Protein AF-A0A0S8BE82-F1 (afdb_monomer_lite)

Structure (mmCIF, N/CA/C/O backbone):
data_AF-A0A0S8BE82-F1
#
_entry.id   AF-A0A0S8BE82-F1
#
loop_
_atom_site.group_PDB
_atom_site.id
_atom_site.type_symbol
_atom_site.label_atom_id
_atom_site.label_alt_id
_atom_site.label_comp_id
_atom_site.label_asym_id
_atom_site.label_entity_id
_atom_site.label_seq_id
_atom_site.pdbx_PDB_ins_code
_atom_site.Cartn_x
_atom_site.Cartn_y
_atom_site.Cartn_z
_atom_site.occupancy
_atom_site.B_iso_or_equiv
_atom_site.auth_seq_id
_atom_site.auth_comp_id
_atom_site.auth_asym_id
_atom_site.auth_atom_id
_atom_site.pdbx_PDB_model_num
ATOM 1 N N . MET A 1 1 ? -13.491 5.463 28.544 1.00 38.66 1 MET A N 1
ATOM 2 C CA . MET A 1 1 ? -12.822 5.670 27.246 1.00 38.66 1 MET A CA 1
ATOM 3 C C . MET A 1 1 ? -13.102 4.429 26.428 1.00 38.6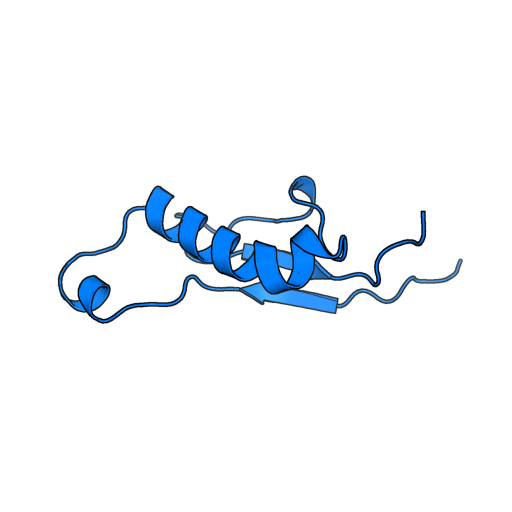6 1 MET A C 1
ATOM 5 O O . MET A 1 1 ? -12.559 3.386 26.766 1.00 38.66 1 MET A O 1
ATOM 9 N N . ASP A 1 2 ? -14.003 4.505 25.452 1.00 50.75 2 ASP A N 1
ATOM 10 C CA . ASP A 1 2 ? -14.271 3.367 24.572 1.00 50.75 2 ASP A CA 1
ATOM 11 C C . ASP A 1 2 ? -13.070 3.171 23.643 1.00 50.75 2 ASP A C 1
ATOM 13 O O . ASP A 1 2 ? -12.724 4.057 22.861 1.00 50.75 2 ASP A O 1
ATOM 17 N N . GLN A 1 3 ? -12.395 2.026 23.753 1.00 56.59 3 GLN A N 1
ATOM 18 C CA . GLN A 1 3 ? -11.412 1.608 22.758 1.00 56.59 3 GLN A CA 1
ATOM 19 C C . GLN A 1 3 ? -12.184 1.223 21.494 1.00 56.59 3 GLN A C 1
ATOM 21 O O . GLN A 1 3 ? -12.775 0.147 21.428 1.00 56.59 3 GLN A O 1
ATOM 26 N N . GLN A 1 4 ? -12.209 2.103 20.490 1.00 64.44 4 GLN A N 1
ATOM 27 C CA . GLN A 1 4 ? -12.624 1.698 19.148 1.00 64.44 4 GLN A CA 1
ATOM 28 C C . GLN A 1 4 ? -11.719 0.544 18.705 1.00 64.44 4 GLN A C 1
ATOM 30 O O . GLN A 1 4 ? -10.495 0.666 18.690 1.00 64.44 4 GLN A O 1
ATOM 35 N N . GLN A 1 5 ? -12.334 -0.601 18.421 1.00 72.94 5 GLN A N 1
ATOM 36 C CA . GLN A 1 5 ? -11.631 -1.796 17.988 1.00 72.94 5 GLN A CA 1
ATOM 37 C C . GLN A 1 5 ? -11.271 -1.625 16.509 1.00 72.94 5 GLN A C 1
ATOM 39 O O . GLN A 1 5 ? -12.155 -1.492 15.662 1.00 72.94 5 GLN A O 1
ATOM 44 N N . TYR A 1 6 ? -9.973 -1.581 16.226 1.00 78.94 6 TYR A N 1
ATOM 45 C CA . TYR A 1 6 ? -9.422 -1.499 14.878 1.00 78.94 6 TYR A CA 1
ATOM 46 C C . TYR A 1 6 ? -8.707 -2.801 14.552 1.00 78.94 6 TYR A C 1
ATOM 48 O O . TYR A 1 6 ? -7.994 -3.339 15.401 1.00 78.94 6 TYR A O 1
ATOM 56 N N . ASP A 1 7 ? -8.836 -3.250 13.308 1.00 85.06 7 ASP A N 1
ATOM 57 C CA . ASP A 1 7 ? -8.035 -4.354 12.796 1.00 85.06 7 ASP A CA 1
ATOM 58 C C . ASP A 1 7 ? -6.777 -3.793 12.128 1.00 85.06 7 ASP A C 1
ATOM 60 O O . ASP A 1 7 ? -6.843 -2.853 11.334 1.00 85.06 7 ASP A O 1
ATOM 64 N N . ILE A 1 8 ? -5.611 -4.360 12.442 1.00 88.25 8 ILE A N 1
ATOM 65 C CA . ILE A 1 8 ? -4.360 -4.025 11.753 1.00 88.25 8 ILE A CA 1
ATOM 66 C C . ILE A 1 8 ? -4.147 -5.052 10.651 1.00 88.25 8 ILE A C 1
ATOM 68 O O . ILE A 1 8 ? -4.058 -6.251 10.918 1.00 88.25 8 ILE A O 1
ATOM 72 N N . VAL A 1 9 ? -4.033 -4.581 9.412 1.00 89.12 9 VAL A N 1
ATOM 73 C CA . VAL A 1 9 ? -3.832 -5.444 8.247 1.00 89.12 9 VAL A CA 1
ATOM 74 C C . VAL A 1 9 ? -2.550 -5.057 7.530 1.00 89.12 9 VAL A C 1
ATOM 76 O O . VAL A 1 9 ? -2.262 -3.880 7.330 1.00 89.12 9 VAL A O 1
ATOM 79 N N . THR A 1 10 ? -1.788 -6.073 7.125 1.00 92.44 10 THR A N 1
ATOM 80 C CA . THR A 1 10 ? -0.635 -5.922 6.232 1.00 92.44 10 THR A CA 1
ATOM 81 C C . THR A 1 10 ? -1.003 -6.446 4.852 1.00 92.44 10 THR A C 1
ATOM 83 O O . THR A 1 10 ? -1.537 -7.549 4.724 1.00 92.44 10 THR A O 1
ATOM 86 N N . LEU A 1 11 ? -0.710 -5.671 3.814 1.00 90.94 11 LEU A N 1
ATOM 87 C CA . LEU A 1 11 ? -0.982 -6.012 2.426 1.00 90.94 11 LEU A CA 1
ATOM 88 C C . LEU A 1 11 ? 0.315 -6.003 1.622 1.00 90.94 11 LEU A C 1
ATOM 90 O O . LEU A 1 11 ? 1.090 -5.062 1.721 1.00 90.94 11 LEU A O 1
ATOM 94 N N . LYS A 1 12 ? 0.524 -7.030 0.800 1.00 90.44 12 LYS A N 1
ATOM 95 C CA . LYS A 1 12 ? 1.607 -7.088 -0.190 1.00 90.44 12 LYS A CA 1
ATOM 96 C C . LYS A 1 12 ? 1.054 -6.836 -1.599 1.00 90.44 12 LYS A C 1
ATOM 98 O O . LYS A 1 12 ? -0.117 -7.174 -1.840 1.00 90.44 12 LYS A O 1
ATOM 103 N N . PRO A 1 13 ? 1.857 -6.279 -2.525 1.00 87.81 13 PRO A N 1
ATOM 104 C CA . PRO A 1 13 ? 1.458 -6.158 -3.918 1.00 87.81 13 PRO A CA 1
ATOM 105 C C . PRO A 1 13 ? 1.251 -7.561 -4.490 1.00 87.81 13 PRO A C 1
ATOM 107 O O . PRO A 1 13 ? 2.062 -8.464 -4.277 1.00 87.81 13 PRO A O 1
ATOM 110 N N . LYS A 1 14 ? 0.145 -7.773 -5.201 1.00 85.69 14 LYS A N 1
ATOM 111 C CA . LYS A 1 14 ? -0.094 -9.033 -5.905 1.00 85.69 14 LYS A CA 1
ATOM 112 C C . LYS A 1 14 ? 0.893 -9.179 -7.052 1.00 85.69 14 LYS A C 1
ATOM 114 O O . LYS A 1 14 ? 0.982 -8.304 -7.909 1.00 85.69 14 LYS A O 1
ATOM 119 N N . TRP A 1 15 ? 1.572 -10.318 -7.073 1.00 81.44 15 TRP A N 1
ATOM 120 C CA . TRP A 1 15 ? 2.430 -10.710 -8.178 1.00 81.44 15 TRP A CA 1
ATOM 121 C C . TRP A 1 15 ? 1.578 -11.220 -9.339 1.00 81.44 15 TRP A C 1
ATOM 123 O O . TRP A 1 15 ? 0.585 -11.930 -9.163 1.00 81.44 15 TRP A O 1
ATOM 133 N N . SER A 1 16 ? 1.987 -10.839 -10.532 1.00 78.50 16 SER A N 1
ATOM 134 C CA . SER A 1 16 ? 1.513 -11.303 -11.822 1.00 78.50 16 SER A CA 1
ATOM 135 C C . SER A 1 16 ? 2.580 -12.190 -12.463 1.00 78.50 16 SER A C 1
ATOM 137 O O . SER A 1 16 ? 3.746 -12.166 -12.078 1.00 78.50 16 SER A O 1
ATOM 139 N N . VAL A 1 17 ? 2.201 -12.959 -13.485 1.00 79.25 17 VAL A N 1
ATOM 140 C CA . VAL A 1 17 ? 3.147 -13.814 -14.228 1.00 79.25 17 VAL A CA 1
ATOM 141 C C . VAL A 1 17 ? 4.283 -12.996 -14.863 1.00 79.25 17 VAL A C 1
ATOM 143 O O . VAL A 1 17 ? 5.390 -13.501 -15.005 1.00 79.25 17 VAL A O 1
ATOM 146 N N . ILE A 1 18 ? 4.033 -11.725 -15.197 1.00 75.38 18 ILE A N 1
ATOM 147 C CA . ILE A 1 18 ? 5.039 -10.809 -15.759 1.00 75.38 18 ILE A CA 1
ATOM 148 C C . ILE A 1 18 ? 6.176 -10.557 -14.757 1.00 75.38 18 ILE A C 1
ATOM 150 O O . ILE A 1 18 ? 7.331 -10.445 -15.162 1.00 75.38 18 ILE A O 1
ATOM 154 N N . ASP A 1 19 ? 5.874 -10.558 -13.457 1.00 80.06 19 ASP A N 1
ATOM 155 C CA . ASP A 1 19 ? 6.854 -10.275 -12.400 1.00 80.06 19 ASP A CA 1
ATOM 156 C C . ASP A 1 19 ? 7.909 -11.376 -12.240 1.00 80.06 19 ASP A C 1
ATOM 158 O O . ASP A 1 19 ? 8.949 -11.156 -11.630 1.00 80.06 19 ASP A O 1
ATOM 162 N N . LEU A 1 20 ? 7.674 -12.559 -12.820 1.00 78.38 20 LEU A N 1
ATOM 163 C CA . LEU A 1 20 ? 8.672 -13.631 -12.874 1.00 78.38 20 LEU A CA 1
ATOM 164 C C . LEU A 1 20 ? 9.826 -13.311 -13.832 1.00 78.38 20 LEU A C 1
ATOM 166 O O . LEU A 1 20 ? 10.890 -13.916 -13.730 1.00 78.38 20 LEU A O 1
ATOM 170 N N . PHE A 1 21 ? 9.604 -12.397 -14.778 1.00 82.62 21 PHE A N 1
ATOM 171 C CA . PHE A 1 21 ? 10.566 -12.050 -15.823 1.00 82.62 21 PHE A CA 1
ATOM 172 C C . PHE A 1 21 ? 11.110 -10.631 -15.673 1.00 82.62 21 PHE A C 1
ATOM 174 O O . PHE A 1 21 ? 12.189 -10.338 -16.183 1.00 82.62 21 PHE A O 1
ATOM 181 N N . ILE A 1 22 ? 10.364 -9.749 -15.005 1.00 81.94 22 ILE A N 1
ATOM 182 C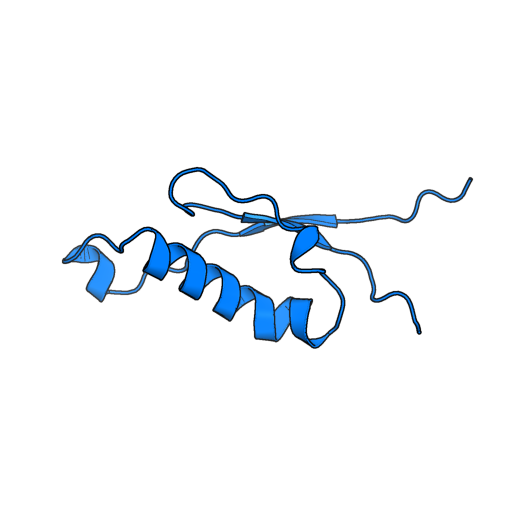 CA . ILE A 1 22 ? 10.724 -8.346 -14.815 1.00 81.94 22 ILE A CA 1
ATOM 183 C C . ILE A 1 22 ? 10.407 -7.974 -13.375 1.00 81.94 22 ILE A C 1
ATOM 185 O O . ILE A 1 22 ? 9.245 -7.981 -12.976 1.00 81.94 22 ILE A O 1
ATOM 189 N N . GLU A 1 23 ? 11.434 -7.621 -12.609 1.00 81.44 23 GLU A N 1
ATOM 190 C CA . GLU A 1 23 ? 11.241 -7.134 -11.249 1.00 81.44 23 GLU A CA 1
ATOM 191 C C . GLU A 1 23 ? 10.440 -5.817 -11.280 1.00 81.44 23 GLU A C 1
ATOM 193 O O . GLU A 1 23 ? 10.818 -4.880 -11.996 1.00 81.44 23 GLU A O 1
ATOM 198 N N . PRO A 1 24 ? 9.301 -5.735 -10.572 1.00 82.25 24 PRO A N 1
ATOM 199 C CA . PRO A 1 24 ? 8.471 -4.543 -10.590 1.00 82.25 24 PRO A CA 1
ATOM 200 C C . PRO A 1 24 ? 9.179 -3.383 -9.890 1.00 82.25 24 PRO A C 1
ATOM 202 O O . PRO A 1 24 ? 9.783 -3.542 -8.832 1.00 82.25 24 PRO A O 1
ATOM 205 N N . SER A 1 25 ? 9.054 -2.187 -10.466 1.00 89.25 25 SER A N 1
ATOM 206 C CA . SER A 1 25 ? 9.564 -0.972 -9.835 1.00 89.25 25 SER A CA 1
ATOM 207 C C . SER A 1 25 ? 8.812 -0.655 -8.540 1.00 89.25 25 SER A C 1
ATOM 209 O O . SER A 1 25 ? 7.652 -1.033 -8.359 1.00 89.25 25 SER A O 1
ATOM 211 N N . GLU A 1 26 ? 9.442 0.130 -7.667 1.00 90.50 26 GLU A N 1
ATOM 212 C CA . GLU A 1 26 ? 8.816 0.678 -6.458 1.00 90.50 26 GLU A CA 1
ATOM 213 C C . GLU A 1 26 ? 7.456 1.338 -6.745 1.00 90.50 26 GLU A C 1
ATOM 215 O O . GLU A 1 26 ? 6.468 1.086 -6.053 1.00 90.50 26 GLU A O 1
ATOM 220 N N . ALA A 1 27 ? 7.382 2.142 -7.811 1.00 89.38 27 ALA A N 1
ATOM 221 C CA . ALA A 1 27 ? 6.146 2.795 -8.233 1.00 89.38 27 ALA A CA 1
ATOM 222 C C . ALA A 1 27 ? 5.065 1.774 -8.626 1.00 89.38 27 ALA A C 1
ATOM 224 O O . ALA A 1 27 ? 3.920 1.894 -8.193 1.00 89.38 27 ALA A O 1
ATOM 225 N N . ALA A 1 28 ? 5.434 0.727 -9.373 1.00 89.50 28 ALA A N 1
ATOM 226 C CA . ALA A 1 28 ? 4.505 -0.331 -9.759 1.00 89.50 28 ALA A CA 1
ATOM 227 C C . ALA A 1 28 ? 3.992 -1.125 -8.544 1.00 89.50 28 ALA A C 1
ATOM 229 O O . ALA A 1 28 ? 2.807 -1.459 -8.479 1.00 89.50 28 ALA A O 1
ATOM 230 N N . ASN A 1 29 ? 4.853 -1.400 -7.558 1.00 90.38 29 ASN A N 1
ATOM 231 C CA . ASN A 1 29 ? 4.451 -2.049 -6.309 1.00 90.38 29 ASN A CA 1
ATOM 232 C C . ASN A 1 29 ? 3.454 -1.191 -5.525 1.00 90.38 29 ASN A C 1
ATOM 234 O O . ASN A 1 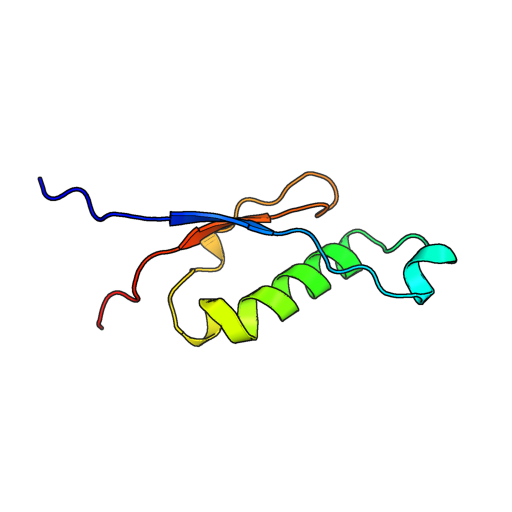29 ? 2.409 -1.692 -5.097 1.00 90.38 29 ASN A O 1
ATOM 238 N N . LYS A 1 30 ? 3.727 0.112 -5.406 1.00 90.62 30 LYS A N 1
ATOM 239 C CA . LYS A 1 30 ? 2.816 1.062 -4.763 1.00 90.62 30 LYS A CA 1
ATOM 240 C C . LYS A 1 30 ? 1.454 1.100 -5.454 1.00 90.62 30 LYS A C 1
ATOM 242 O O . LYS A 1 30 ? 0.436 0.944 -4.781 1.00 90.62 30 LYS A O 1
ATOM 247 N N . ASP A 1 31 ? 1.425 1.234 -6.779 1.00 90.50 31 ASP A N 1
ATOM 248 C CA . ASP A 1 31 ? 0.184 1.302 -7.559 1.00 90.50 31 ASP A CA 1
ATOM 249 C C . ASP A 1 31 ? -0.653 0.027 -7.429 1.00 90.50 31 ASP A C 1
ATOM 251 O O . ASP A 1 31 ? -1.876 0.086 -7.298 1.00 90.50 31 ASP A O 1
ATOM 255 N N . ARG A 1 32 ? -0.008 -1.144 -7.387 1.00 89.94 32 ARG A N 1
ATOM 256 C CA . ARG A 1 32 ? -0.693 -2.426 -7.166 1.00 89.94 32 ARG A CA 1
ATOM 257 C C . ARG A 1 32 ? -1.335 -2.508 -5.790 1.00 89.94 32 ARG A C 1
ATOM 259 O O . ARG A 1 32 ? -2.492 -2.923 -5.686 1.00 89.94 32 ARG A O 1
ATOM 266 N N . ILE A 1 33 ? -0.614 -2.101 -4.742 1.00 91.00 33 ILE A N 1
ATOM 267 C CA . ILE A 1 33 ? -1.184 -2.032 -3.394 1.00 91.00 33 ILE A CA 1
ATOM 268 C C . ILE A 1 33 ? -2.367 -1.062 -3.393 1.00 91.00 33 ILE A C 1
ATOM 270 O O . ILE A 1 33 ? -3.443 -1.435 -2.934 1.00 91.00 33 ILE A O 1
ATOM 274 N N . LEU A 1 34 ? -2.210 0.141 -3.950 1.00 90.81 34 LEU A N 1
ATOM 275 C CA . LEU A 1 34 ? -3.284 1.132 -4.016 1.00 90.81 34 LEU A CA 1
ATOM 276 C C . LEU A 1 34 ? -4.514 0.591 -4.738 1.00 90.81 34 LEU A C 1
ATOM 278 O O . LEU A 1 34 ? -5.610 0.668 -4.195 1.00 90.81 34 LEU A O 1
ATOM 282 N N . HIS A 1 35 ? -4.344 -0.040 -5.898 1.00 89.88 35 HIS A N 1
ATOM 283 C CA . HIS A 1 35 ? -5.445 -0.659 -6.630 1.00 89.88 35 HIS A CA 1
ATOM 284 C C . HIS A 1 35 ? -6.177 -1.718 -5.786 1.00 89.88 35 HIS A C 1
ATOM 286 O O . HIS A 1 35 ? -7.404 -1.730 -5.725 1.00 89.88 35 HIS A O 1
ATOM 292 N N . GLN A 1 36 ? -5.439 -2.557 -5.048 1.00 88.62 36 GLN A N 1
ATOM 293 C CA . GLN A 1 36 ? -6.030 -3.533 -4.126 1.00 88.62 36 GLN A CA 1
ATOM 294 C C . GLN A 1 36 ? -6.790 -2.889 -2.951 1.00 88.62 36 GLN A C 1
ATOM 296 O O . GLN A 1 36 ? -7.726 -3.503 -2.429 1.00 88.62 36 GLN A O 1
ATOM 301 N N . LEU A 1 37 ? -6.375 -1.697 -2.511 1.00 87.69 37 LEU A N 1
ATOM 302 C CA . LEU A 1 37 ? -6.994 -0.952 -1.414 1.00 87.69 37 LEU A CA 1
ATOM 303 C C . LEU A 1 37 ? -8.213 -0.147 -1.855 1.00 87.69 37 LEU A C 1
ATOM 305 O O . LEU A 1 37 ? -9.180 -0.071 -1.092 1.00 87.69 37 LEU A O 1
ATOM 309 N N . THR A 1 38 ? -8.191 0.421 -3.061 1.00 84.75 38 THR A N 1
ATOM 310 C CA . THR A 1 38 ? -9.249 1.294 -3.582 1.00 84.75 38 THR A CA 1
ATOM 311 C C . THR A 1 38 ? -10.608 0.615 -3.536 1.00 84.75 38 THR A C 1
ATOM 313 O O . THR A 1 38 ? -11.528 1.122 -2.893 1.00 84.75 38 THR A O 1
ATOM 316 N N . ASP A 1 39 ? -10.718 -0.580 -4.110 1.00 79.25 39 ASP A N 1
ATOM 317 C CA . ASP A 1 39 ? -12.002 -1.281 -4.221 1.00 79.25 39 ASP A CA 1
ATOM 318 C C . ASP A 1 39 ? -12.496 -1.840 -2.879 1.00 79.25 39 ASP A C 1
ATOM 320 O O . ASP A 1 39 ? -13.697 -2.007 -2.648 1.00 79.25 39 ASP A O 1
ATOM 324 N N . LYS A 1 40 ? -11.565 -2.160 -1.972 1.00 79.75 40 LYS A N 1
ATOM 325 C CA . LYS A 1 40 ? -11.885 -2.873 -0.731 1.00 79.75 40 LYS A CA 1
ATOM 326 C C . LYS A 1 40 ? -12.114 -1.959 0.461 1.00 79.75 40 LYS A C 1
ATOM 328 O O . LYS A 1 40 ? -13.025 -2.242 1.240 1.00 79.75 40 LYS A O 1
ATOM 333 N N . TYR A 1 41 ? -11.313 -0.905 0.600 1.00 85.56 41 TYR A N 1
ATOM 334 C CA . TYR A 1 41 ? -11.207 -0.141 1.842 1.00 85.56 41 TYR A CA 1
ATOM 335 C C . TYR A 1 41 ? -11.272 1.375 1.637 1.00 85.56 41 TYR A C 1
ATOM 337 O O . TYR A 1 41 ? -12.038 2.026 2.346 1.00 85.56 41 TYR A O 1
ATOM 345 N N . LEU A 1 42 ? -10.540 1.940 0.665 1.00 83.94 42 LEU A N 1
ATOM 346 C CA . LEU A 1 42 ? -10.485 3.401 0.484 1.00 83.94 42 LEU A CA 1
ATOM 347 C C . LEU A 1 42 ? -11.818 3.958 -0.034 1.00 83.94 42 LEU A C 1
ATOM 349 O O . LEU A 1 42 ? -12.351 4.895 0.550 1.00 83.94 42 LEU A O 1
ATOM 353 N N . SER A 1 43 ? -12.411 3.348 -1.071 1.00 83.62 43 SER A N 1
ATOM 354 C CA . SER A 1 43 ? -13.704 3.795 -1.633 1.00 83.62 43 SER A CA 1
ATOM 355 C C . SER A 1 43 ? -14.861 3.724 -0.634 1.00 83.62 43 SER A C 1
ATOM 357 O O . SER A 1 43 ? -15.851 4.439 -0.774 1.00 83.62 43 SER A O 1
ATOM 359 N N . LYS A 1 44 ? -14.737 2.873 0.389 1.00 82.81 44 LYS A N 1
ATOM 360 C CA . LYS A 1 44 ? -15.731 2.706 1.454 1.00 82.81 44 LYS A CA 1
ATOM 361 C C . LYS A 1 44 ? -15.448 3.577 2.680 1.00 82.81 44 LYS A C 1
ATOM 363 O O . LYS A 1 44 ? -16.227 3.524 3.628 1.00 82.81 44 LYS A O 1
ATOM 368 N N . GLY A 1 45 ? -14.340 4.322 2.689 1.00 82.44 45 GLY A N 1
ATOM 369 C CA . GLY A 1 45 ? -13.900 5.134 3.825 1.00 82.44 45 GLY A CA 1
ATOM 370 C C . GLY A 1 45 ? -13.461 4.318 5.046 1.00 82.44 45 GLY A C 1
ATOM 371 O O . GLY A 1 45 ? -13.557 4.805 6.166 1.00 82.44 45 GLY A O 1
ATOM 372 N N . TRP A 1 46 ? -13.042 3.060 4.861 1.00 86.19 46 TRP A N 1
ATOM 373 C CA . TRP A 1 46 ? -12.595 2.181 5.961 1.00 86.19 46 TRP A CA 1
ATOM 374 C C . TRP A 1 46 ? -11.120 2.397 6.313 1.00 86.19 46 TRP A C 1
ATOM 376 O O . TRP A 1 46 ? -10.670 2.016 7.392 1.00 86.19 46 TRP A O 1
ATOM 386 N N . VAL A 1 47 ? -10.372 2.976 5.374 1.00 86.81 47 VAL A N 1
ATOM 387 C CA . VAL A 1 47 ? -8.964 3.354 5.495 1.00 86.81 47 VAL A CA 1
ATOM 388 C C . VAL A 1 47 ? -8.818 4.735 4.864 1.00 86.81 47 VAL A C 1
ATOM 390 O O . VAL A 1 47 ? -9.370 4.976 3.788 1.00 86.81 47 VAL A O 1
ATOM 393 N N . LEU A 1 48 ? -8.081 5.630 5.516 1.00 84.19 48 LEU A N 1
ATOM 394 C CA . LEU A 1 48 ? -7.642 6.891 4.926 1.00 84.19 48 LEU A CA 1
ATOM 395 C C . LEU A 1 48 ? -6.232 6.710 4.362 1.00 84.19 48 LEU A C 1
ATOM 397 O O . LEU A 1 48 ? -5.428 5.967 4.918 1.00 84.19 48 LEU A O 1
ATOM 401 N N . MET A 1 49 ? -5.923 7.391 3.258 1.00 84.00 49 MET A N 1
ATOM 402 C CA . MET A 1 49 ? -4.604 7.292 2.618 1.00 84.00 49 MET A CA 1
ATOM 403 C C . MET A 1 49 ? -3.454 7.663 3.562 1.00 84.00 49 MET A C 1
ATOM 405 O O . MET A 1 49 ? -2.404 7.023 3.521 1.00 84.00 49 MET A O 1
ATOM 409 N N . ASP A 1 50 ? -3.681 8.645 4.432 1.00 86.31 50 ASP A N 1
ATOM 410 C CA . ASP A 1 50 ? -2.695 9.134 5.400 1.00 86.31 50 ASP A CA 1
ATOM 411 C C . ASP A 1 50 ? -2.446 8.145 6.554 1.00 86.31 50 ASP A C 1
ATOM 413 O O . ASP A 1 50 ? -1.420 8.225 7.226 1.00 86.31 50 ASP A O 1
ATOM 417 N N . ASP A 1 51 ? -3.339 7.167 6.747 1.00 85.69 51 ASP A N 1
ATOM 418 C CA . ASP A 1 51 ? -3.208 6.117 7.766 1.00 85.69 51 ASP A CA 1
ATOM 419 C C . ASP A 1 51 ? -2.436 4.884 7.262 1.00 85.69 51 ASP A C 1
ATOM 421 O O . ASP A 1 51 ? -2.300 3.886 7.982 1.00 85.69 51 ASP A O 1
ATOM 425 N N . ILE A 1 52 ? -1.936 4.922 6.022 1.00 90.44 52 ILE A N 1
ATOM 426 C CA . ILE A 1 52 ? -1.166 3.829 5.432 1.00 90.44 52 ILE A CA 1
ATOM 427 C C . ILE A 1 52 ? 0.322 4.039 5.702 1.00 90.44 52 ILE A C 1
ATOM 429 O O . ILE A 1 52 ? 0.947 4.977 5.208 1.00 90.44 52 ILE A O 1
ATOM 433 N N . ILE A 1 53 ? 0.916 3.093 6.425 1.00 93.44 53 ILE A N 1
ATOM 434 C CA . ILE A 1 53 ? 2.361 3.011 6.628 1.00 93.44 53 ILE A CA 1
ATOM 435 C C . ILE A 1 53 ? 2.950 2.109 5.544 1.00 93.44 53 ILE A C 1
ATOM 437 O O . ILE A 1 53 ? 2.585 0.938 5.423 1.00 93.44 53 ILE A O 1
ATOM 441 N N . TRP A 1 54 ? 3.884 2.646 4.766 1.00 93.94 54 TRP A N 1
ATOM 442 C CA . TRP A 1 54 ? 4.529 1.935 3.663 1.00 93.94 54 TRP A CA 1
ATOM 443 C C . TRP A 1 54 ? 5.806 1.233 4.126 1.00 93.94 54 TRP A C 1
ATOM 445 O O . TRP A 1 54 ? 6.633 1.821 4.822 1.00 93.94 54 TRP A O 1
ATOM 455 N N . GLY A 1 55 ? 5.966 -0.026 3.723 1.00 91.94 55 GLY A N 1
ATOM 456 C CA . GLY A 1 55 ? 7.231 -0.741 3.834 1.00 91.94 55 GLY A CA 1
ATOM 457 C C . GLY A 1 55 ? 8.272 -0.205 2.850 1.00 91.94 55 GLY A C 1
ATOM 458 O O . GLY A 1 55 ? 7.939 0.501 1.894 1.00 91.94 55 GLY A O 1
ATOM 459 N N . LYS A 1 56 ? 9.541 -0.568 3.075 1.00 90.25 56 LYS A N 1
ATOM 460 C CA . LYS A 1 56 ? 10.647 -0.266 2.155 1.00 90.25 56 LYS A CA 1
ATOM 461 C C . LYS A 1 56 ? 10.299 -0.757 0.744 1.00 90.25 56 LYS A C 1
ATOM 463 O O . LYS A 1 56 ? 9.684 -1.812 0.604 1.00 90.25 56 LYS A O 1
ATOM 468 N N . ASP A 1 57 ? 10.634 0.042 -0.266 1.00 88.50 57 ASP A N 1
ATOM 469 C CA . ASP A 1 57 ? 10.435 -0.256 -1.693 1.00 88.50 57 ASP A CA 1
ATOM 470 C C . ASP A 1 57 ? 8.976 -0.630 -2.061 1.00 88.50 57 ASP A C 1
ATOM 472 O O . ASP A 1 57 ? 8.696 -1.254 -3.087 1.00 88.50 57 ASP A O 1
ATOM 476 N N . TYR A 1 58 ? 8.020 -0.240 -1.205 1.00 90.62 58 TYR A N 1
ATOM 477 C CA . TYR A 1 58 ? 6.600 -0.593 -1.280 1.00 90.62 58 TYR A CA 1
ATOM 478 C C . TYR A 1 58 ? 6.331 -2.106 -1.362 1.00 90.62 58 TYR A C 1
ATOM 480 O O . TYR A 1 58 ? 5.317 -2.535 -1.912 1.00 90.62 58 TYR A O 1
ATOM 488 N N . GLU A 1 59 ? 7.192 -2.931 -0.759 1.00 88.81 59 GLU A N 1
ATOM 489 C CA . GLU A 1 59 ? 6.999 -4.388 -0.685 1.00 88.81 59 GLU A CA 1
ATOM 490 C C . GLU A 1 59 ? 5.762 -4.791 0.134 1.00 88.81 59 GLU A C 1
ATOM 492 O O . GLU A 1 59 ? 5.239 -5.904 0.006 1.00 88.81 59 GLU A O 1
ATOM 497 N N . TYR A 1 60 ? 5.295 -3.897 1.006 1.00 91.94 60 TYR A N 1
ATOM 498 C CA . TYR A 1 60 ? 4.055 -4.042 1.752 1.00 91.94 60 TYR A CA 1
ATOM 499 C C . TYR A 1 60 ? 3.506 -2.685 2.212 1.00 91.94 60 TYR A C 1
ATOM 501 O O . TYR A 1 60 ? 4.199 -1.668 2.203 1.00 91.94 60 TYR A O 1
ATOM 509 N N . ALA A 1 61 ? 2.258 -2.693 2.669 1.00 93.25 61 ALA A N 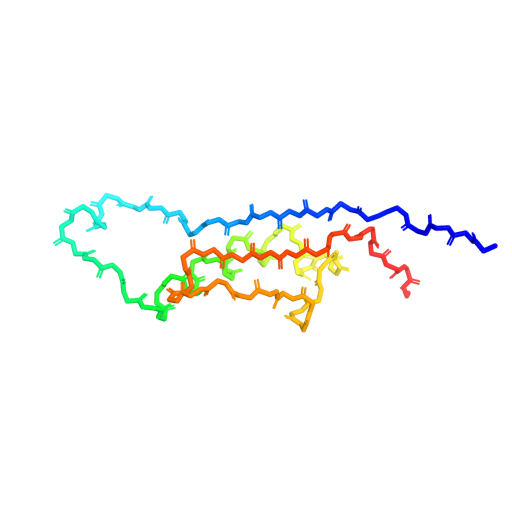1
ATOM 510 C CA . ALA A 1 61 ? 1.607 -1.593 3.361 1.00 93.25 61 ALA A CA 1
ATOM 511 C C . ALA A 1 61 ? 0.898 -2.108 4.615 1.00 93.25 61 ALA A C 1
ATOM 513 O O . ALA A 1 61 ? 0.239 -3.148 4.572 1.00 93.25 61 ALA A O 1
ATOM 514 N N . VAL A 1 62 ? 1.013 -1.377 5.719 1.00 93.06 62 VAL A N 1
ATOM 515 C CA . VAL A 1 62 ? 0.298 -1.638 6.970 1.00 93.06 62 VAL A CA 1
ATOM 516 C C . VAL A 1 62 ? -0.737 -0.543 7.162 1.00 93.06 62 VAL A C 1
ATOM 518 O O . VAL A 1 62 ? -0.430 0.637 7.017 1.00 93.06 62 VAL A O 1
ATOM 521 N N . MET A 1 63 ? -1.963 -0.927 7.494 1.00 91.50 63 MET A N 1
ATOM 522 C CA . MET A 1 63 ? -3.067 0.009 7.683 1.00 91.50 63 MET A CA 1
ATOM 523 C C . MET A 1 63 ? -3.937 -0.401 8.864 1.00 91.50 63 MET A C 1
ATOM 525 O O . MET A 1 63 ? -4.095 -1.591 9.160 1.00 91.50 63 MET A O 1
ATOM 529 N N . LYS A 1 64 ? -4.524 0.599 9.517 1.00 87.56 64 LYS A N 1
ATOM 530 C CA . LYS A 1 64 ? -5.604 0.401 10.481 1.00 87.56 64 LYS A CA 1
ATOM 531 C C . LYS A 1 64 ? -6.919 0.422 9.718 1.00 87.56 64 LYS A C 1
ATOM 533 O O . LYS A 1 64 ? -7.229 1.410 9.061 1.00 87.56 64 LYS A O 1
ATOM 538 N N . ILE A 1 65 ? -7.675 -0.663 9.795 1.00 85.25 65 ILE A N 1
ATOM 539 C CA . ILE A 1 65 ? -9.001 -0.760 9.197 1.00 85.25 65 ILE A CA 1
ATOM 540 C C . ILE A 1 65 ? -10.018 -0.529 10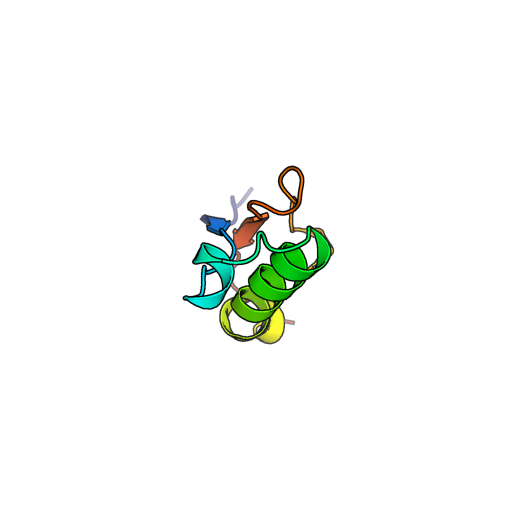.305 1.00 85.25 65 ILE A C 1
ATOM 542 O O . ILE A 1 65 ? -10.116 -1.303 11.259 1.00 85.25 65 ILE A O 1
ATOM 546 N N . GLY A 1 66 ? -10.756 0.569 10.180 1.00 79.31 66 GLY A N 1
ATOM 547 C CA . GLY A 1 66 ? -11.907 0.873 11.017 1.00 79.31 66 GLY A CA 1
ATOM 548 C C . GLY A 1 66 ? -13.194 0.677 10.229 1.00 79.31 66 GLY A C 1
ATOM 549 O O . GLY A 1 66 ? -13.218 0.799 9.003 1.00 79.31 66 GLY A O 1
ATOM 550 N N . ARG A 1 67 ? -14.307 0.415 10.924 1.00 67.56 67 ARG A N 1
ATOM 551 C CA . ARG A 1 67 ? -15.617 0.677 10.310 1.00 67.56 67 ARG A CA 1
ATOM 552 C C . ARG A 1 67 ? -15.651 2.156 9.910 1.00 67.56 67 ARG A C 1
ATOM 554 O O . ARG A 1 67 ? -15.139 2.974 10.673 1.00 67.56 67 ARG A O 1
ATOM 561 N N . PRO A 1 68 ? -16.251 2.501 8.762 1.00 64.38 68 PRO A N 1
ATOM 562 C CA . PRO A 1 68 ? -16.311 3.886 8.338 1.00 64.38 68 PRO A CA 1
ATOM 563 C C . PRO A 1 68 ? -17.041 4.655 9.434 1.00 64.38 68 PRO A C 1
ATOM 565 O O . PRO A 1 68 ? -18.164 4.290 9.804 1.00 64.38 68 PRO A O 1
ATOM 568 N N . SER A 1 69 ? -16.386 5.674 9.993 1.00 56.16 69 SER A N 1
ATOM 569 C CA . SER A 1 69 ? -17.083 6.641 10.832 1.00 56.16 69 SER A CA 1
ATOM 570 C C . SER A 1 69 ? -18.195 7.204 9.966 1.00 56.16 69 SER A C 1
ATOM 572 O O . SER A 1 69 ? -17.927 7.774 8.911 1.00 56.16 69 SER A O 1
ATOM 574 N N . ARG A 1 70 ? -19.445 6.948 10.360 1.00 49.38 70 ARG A N 1
ATOM 575 C CA . ARG A 1 70 ? -20.606 7.574 9.735 1.00 49.38 70 ARG A CA 1
ATOM 576 C C . ARG A 1 70 ? -20.405 9.084 9.858 1.00 49.38 70 ARG A C 1
ATOM 578 O O . ARG A 1 70 ? -20.583 9.614 10.950 1.00 49.38 70 ARG A O 1
ATOM 585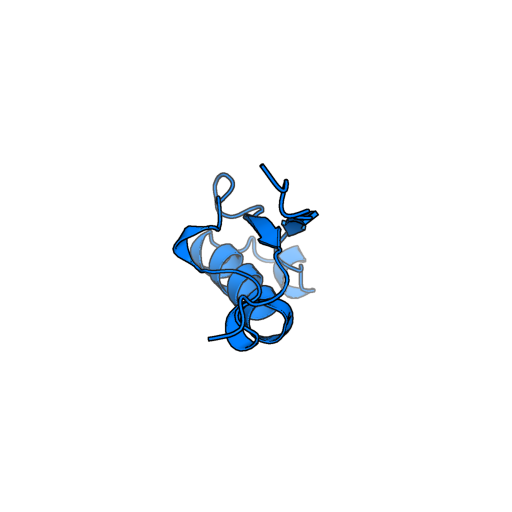 N N . ASN A 1 71 ? -19.997 9.725 8.770 1.00 44.56 71 ASN A N 1
ATOM 586 C CA . ASN A 1 71 ? -20.426 11.087 8.500 1.00 44.56 71 ASN A CA 1
ATOM 587 C C . ASN A 1 71 ? -21.800 10.997 7.845 1.00 44.56 71 ASN A C 1
ATOM 589 O O . ASN A 1 71 ? -21.939 10.178 6.907 1.00 44.56 71 ASN A O 1
#

Sequence (71 aa):
MDQQQYDIVTLKPKWSVIDLFIEPSEAANKDRILHQLTDKYLSKGWVLMDDIIWGKDYEYAVMKIGRPSRN

Radius of gyration: 14.0 Å; chains: 1; bounding box: 32×25×43 Å

pLDDT: mean 82.37, std 11.94, range [38.66, 93.94]

Secondary structure (DSSP, 8-state):
------EEEEE-PPP-GGGGTSPPPHHHHHHHHHHHHIIIIITTTSS-GGGEEEPGGGS-EEEEE------

Foldseek 3Di:
DDDQDWDKDKFFQDDDPVCVVPPDFLVRRQVSRVVVCCVPAVVQQQWDPVQWDADPSNRMIIGIGGRHDDD